Protein AF-A0A529N525-F1 (afdb_monomer_lite)

Sequence (51 aa):
MTAVIGRTKWTTSLFPDKASGSLLLPVKASVRQAESLKAGDAPIVTIEIGL

Secondary structure (DSSP, 8-state):
-EEEETTEEEE---EEETTTTEEE----HHHHHHTT--TT----EEEE---

pLDDT: mean 95.18, std 4.64, range [66.69, 98.12]

Radius of gyration: 11.49 Å; chains: 1; bounding box: 21×28×24 Å

Foldseek 3Di:
DWKDFDHDIDDWDWDQDPVVRDTDTDDDPVNCVVNVDDPPDDTDMDDDDDD

Structure (mmCIF, N/CA/C/O backbone):
data_AF-A0A529N525-F1
#
_entry.id   AF-A0A529N525-F1
#
loop_
_atom_site.group_PDB
_atom_site.id
_atom_site.type_symbol
_atom_site.label_atom_id
_atom_site.label_alt_id
_atom_site.label_comp_id
_atom_site.label_asym_id
_atom_site.label_entity_id
_atom_site.label_seq_id
_atom_site.pdbx_PDB_ins_code
_atom_site.Cartn_x
_atom_site.Cartn_y
_atom_site.Cartn_z
_atom_site.occupancy
_atom_site.B_iso_or_equiv
_atom_site.auth_seq_id
_atom_site.auth_comp_id
_atom_site.auth_asym_id
_atom_site.auth_atom_id
_atom_site.pdbx_PDB_model_num
ATOM 1 N N . MET A 1 1 ? 6.891 9.175 -3.896 1.00 94.00 1 MET A N 1
ATOM 2 C CA . MET A 1 1 ? 5.558 8.658 -4.283 1.00 94.00 1 MET A CA 1
ATOM 3 C C . MET A 1 1 ? 4.695 8.500 -3.041 1.00 94.00 1 MET A C 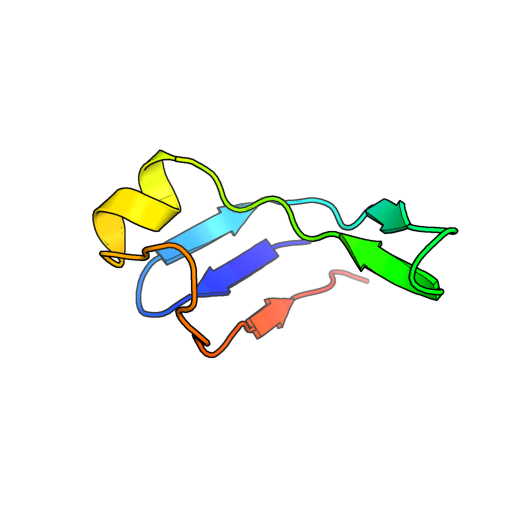1
ATOM 5 O O . MET A 1 1 ? 5.237 8.317 -1.950 1.00 94.00 1 MET A O 1
ATOM 9 N N . THR A 1 2 ? 3.376 8.559 -3.190 1.00 96.69 2 THR A N 1
ATOM 10 C CA . THR A 1 2 ? 2.438 8.256 -2.099 1.00 96.69 2 THR A CA 1
ATOM 11 C C . THR A 1 2 ? 1.419 7.217 -2.547 1.00 96.69 2 THR A C 1
ATOM 13 O O . THR A 1 2 ? 1.174 7.062 -3.741 1.00 96.69 2 THR A O 1
ATOM 16 N N . ALA A 1 3 ? 0.874 6.475 -1.589 1.00 97.69 3 ALA A N 1
ATOM 17 C CA . ALA A 1 3 ? -0.189 5.508 -1.812 1.00 97.69 3 ALA A CA 1
ATOM 18 C C . ALA A 1 3 ? -1.387 5.829 -0.920 1.00 97.69 3 ALA A C 1
ATOM 20 O O . ALA A 1 3 ? -1.228 6.389 0.171 1.00 97.69 3 ALA A O 1
ATOM 21 N N . VAL A 1 4 ? -2.573 5.464 -1.399 1.00 97.94 4 VAL A N 1
ATOM 22 C CA . VAL A 1 4 ? -3.839 5.626 -0.688 1.00 97.94 4 VAL A CA 1
ATOM 23 C C . VAL A 1 4 ? -4.625 4.322 -0.750 1.00 97.94 4 VAL A C 1
ATOM 25 O O . VAL A 1 4 ? -4.776 3.737 -1.823 1.00 97.94 4 VAL A O 1
ATOM 28 N N . ILE A 1 5 ? -5.141 3.898 0.402 1.00 98.06 5 ILE A N 1
ATOM 29 C CA . ILE A 1 5 ? -6.184 2.876 0.543 1.00 98.06 5 ILE A CA 1
ATOM 30 C C . ILE A 1 5 ? -7.254 3.480 1.441 1.00 98.06 5 ILE A C 1
ATOM 32 O O . ILE A 1 5 ? -6.938 3.946 2.537 1.00 98.06 5 ILE A O 1
ATOM 36 N N . GLY A 1 6 ? -8.502 3.481 0.972 1.00 96.88 6 GLY A N 1
ATOM 37 C CA . GLY A 1 6 ? -9.621 4.058 1.712 1.00 96.88 6 GLY A CA 1
ATOM 38 C C . GLY A 1 6 ? -9.339 5.507 2.110 1.00 96.88 6 GLY A C 1
ATOM 39 O O . GLY A 1 6 ? -9.222 6.378 1.247 1.00 96.88 6 GLY A O 1
ATOM 40 N N . ARG A 1 7 ? -9.218 5.770 3.416 1.00 96.94 7 ARG A N 1
ATOM 41 C CA . ARG A 1 7 ? -8.960 7.117 3.962 1.00 96.94 7 ARG A CA 1
ATOM 42 C C . ARG A 1 7 ? -7.507 7.338 4.371 1.00 96.94 7 ARG A C 1
ATOM 44 O O . ARG A 1 7 ? -7.141 8.443 4.768 1.00 96.94 7 ARG A O 1
ATOM 51 N N . THR A 1 8 ? -6.676 6.308 4.279 1.00 98.12 8 THR A N 1
ATOM 52 C CA . THR A 1 8 ? -5.299 6.356 4.751 1.00 98.12 8 THR A CA 1
ATOM 53 C C . THR A 1 8 ? -4.348 6.628 3.592 1.00 98.12 8 THR A C 1
ATOM 55 O O . THR A 1 8 ? -4.219 5.823 2.671 1.00 98.12 8 THR A O 1
ATOM 58 N N . LYS A 1 9 ? -3.631 7.754 3.668 1.00 97.50 9 LYS A N 1
ATOM 59 C CA . LYS A 1 9 ? -2.554 8.133 2.742 1.00 97.50 9 LYS A CA 1
ATOM 60 C C . LYS A 1 9 ? -1.196 7.975 3.418 1.00 97.50 9 LYS A C 1
ATOM 62 O O . LYS A 1 9 ? -1.019 8.397 4.559 1.00 97.50 9 LYS A O 1
ATOM 67 N N . TRP A 1 10 ? -0.220 7.393 2.723 1.00 97.19 10 TRP A N 1
ATOM 68 C CA . TRP A 1 10 ? 1.143 7.263 3.243 1.00 97.19 10 TRP A CA 1
ATOM 69 C C . TRP A 1 10 ? 2.215 7.371 2.160 1.00 97.19 10 TRP A C 1
ATOM 71 O O . TRP A 1 10 ? 2.020 6.998 1.004 1.00 97.19 10 TRP A O 1
ATOM 81 N N . THR A 1 11 ? 3.397 7.839 2.559 1.00 96.44 11 THR A N 1
ATOM 82 C CA . THR A 1 11 ? 4.599 7.780 1.719 1.00 96.44 11 THR A CA 1
ATOM 83 C C . THR A 1 11 ? 5.119 6.350 1.664 1.00 96.44 11 THR A C 1
ATOM 85 O O . THR A 1 11 ? 5.261 5.684 2.700 1.00 96.44 11 THR A O 1
ATOM 88 N N . THR A 1 12 ? 5.409 5.883 0.455 1.00 95.12 12 THR A N 1
ATOM 89 C CA . THR A 1 12 ? 5.867 4.518 0.185 1.00 95.12 12 THR A CA 1
ATOM 90 C C . THR A 1 12 ? 6.897 4.502 -0.942 1.00 95.12 12 THR A C 1
ATOM 92 O O . THR A 1 12 ? 7.169 5.540 -1.544 1.00 95.12 12 THR A O 1
ATOM 95 N N . SER A 1 13 ? 7.426 3.317 -1.224 1.00 94.56 13 SER A N 1
ATOM 96 C CA . SER A 1 13 ? 8.225 2.997 -2.405 1.00 94.56 13 SER A CA 1
ATOM 97 C C . SER A 1 13 ? 7.693 1.701 -3.020 1.00 94.56 13 SER A C 1
ATOM 99 O O . SER A 1 13 ? 7.158 0.862 -2.296 1.00 94.56 13 SER A O 1
ATOM 101 N N . LEU A 1 14 ? 7.841 1.534 -4.333 1.00 93.56 14 LEU A N 1
ATOM 102 C CA . LEU A 1 14 ? 7.545 0.286 -5.038 1.00 93.56 14 LEU A CA 1
ATOM 103 C C . LEU A 1 14 ? 8.851 -0.451 -5.327 1.00 93.56 14 LEU A C 1
ATOM 105 O O . LEU A 1 14 ? 9.824 0.167 -5.758 1.00 93.56 14 LEU A O 1
ATOM 109 N N . PHE A 1 15 ? 8.865 -1.760 -5.097 1.00 93.50 15 PHE A N 1
ATOM 110 C CA . PHE A 1 15 ? 10.052 -2.595 -5.269 1.00 93.50 15 PHE A CA 1
ATOM 111 C C . PHE A 1 15 ? 9.819 -3.622 -6.376 1.00 93.50 15 PHE A C 1
ATOM 113 O O . PHE A 1 15 ? 8.786 -4.281 -6.351 1.00 93.50 15 PHE A O 1
ATOM 120 N N . PRO A 1 16 ? 10.742 -3.806 -7.330 1.00 95.44 16 PRO A N 1
ATOM 121 C CA . PRO A 1 16 ? 10.623 -4.882 -8.307 1.00 95.44 16 PRO A CA 1
ATOM 122 C C . PRO A 1 16 ? 10.664 -6.256 -7.637 1.00 95.44 16 PRO A C 1
ATOM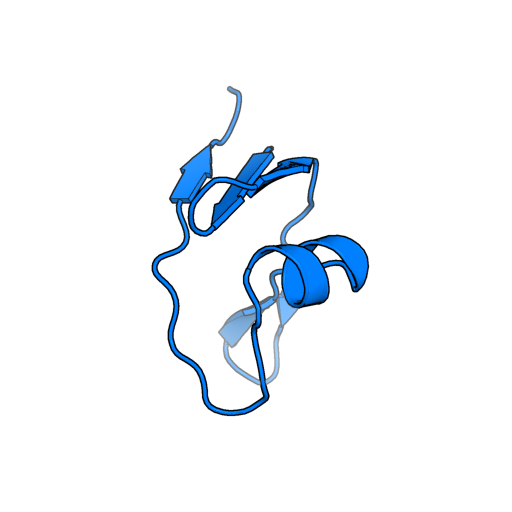 124 O O . PRO A 1 16 ? 11.583 -6.541 -6.869 1.00 95.44 16 PRO A O 1
ATOM 127 N N . ASP A 1 17 ? 9.711 -7.119 -7.975 1.00 96.38 17 ASP A N 1
ATOM 128 C CA . ASP A 1 17 ? 9.751 -8.542 -7.661 1.00 96.38 17 ASP A CA 1
ATOM 129 C C . ASP A 1 17 ? 9.953 -9.354 -8.938 1.00 96.38 17 ASP A C 1
ATOM 131 O O . ASP A 1 17 ? 9.093 -9.432 -9.816 1.00 96.38 17 ASP 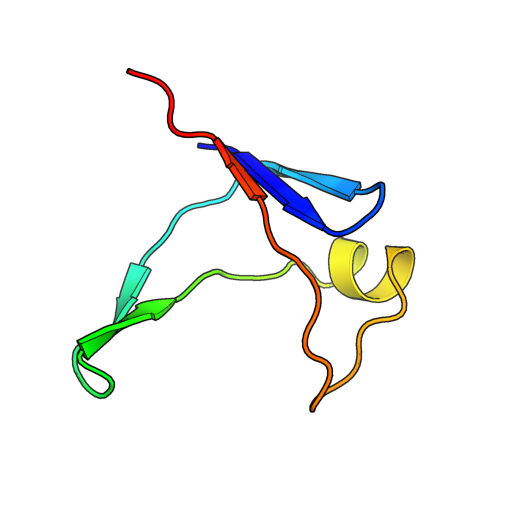A O 1
ATOM 135 N N . LYS A 1 18 ? 11.127 -9.978 -9.038 1.00 92.50 18 LYS A N 1
ATOM 136 C CA . LYS A 1 18 ? 11.516 -10.749 -10.220 1.00 92.50 18 LYS A CA 1
ATOM 137 C C . LYS A 1 18 ? 10.748 -12.061 -10.341 1.00 92.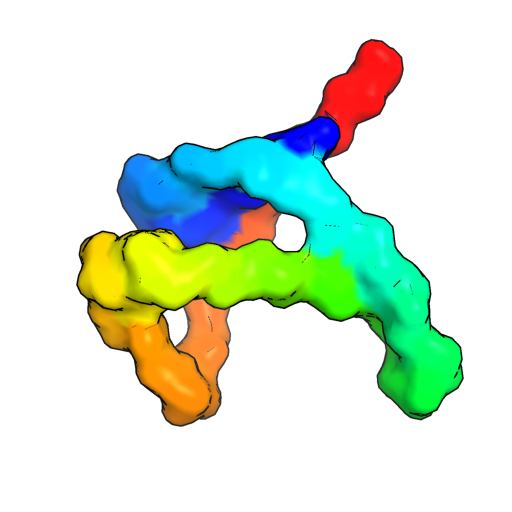50 18 LYS A C 1
ATOM 139 O O . LYS A 1 18 ? 10.585 -12.537 -11.457 1.00 92.50 18 LYS A O 1
ATOM 144 N N . ALA A 1 19 ? 10.315 -12.647 -9.224 1.00 93.25 19 ALA A N 1
ATOM 145 C CA . ALA A 1 19 ? 9.651 -13.946 -9.237 1.00 93.25 19 ALA A CA 1
ATOM 146 C C . ALA A 1 19 ? 8.247 -13.852 -9.847 1.00 93.25 19 ALA A C 1
ATOM 148 O O . ALA A 1 19 ? 7.865 -14.700 -10.647 1.00 93.25 19 ALA A O 1
ATOM 149 N N . SER A 1 20 ? 7.501 -12.802 -9.499 1.00 91.69 20 SER A N 1
ATOM 150 C CA . SER A 1 20 ? 6.167 -12.532 -10.047 1.00 91.69 20 SER A CA 1
ATOM 151 C C . SER A 1 20 ? 6.171 -11.662 -11.307 1.00 91.69 20 SER A C 1
ATOM 153 O O . SER A 1 20 ? 5.156 -11.588 -11.996 1.00 91.69 20 SER A O 1
ATOM 155 N N . GLY A 1 21 ? 7.285 -10.987 -11.616 1.00 94.75 21 GLY A N 1
ATOM 156 C CA . GLY A 1 21 ? 7.351 -1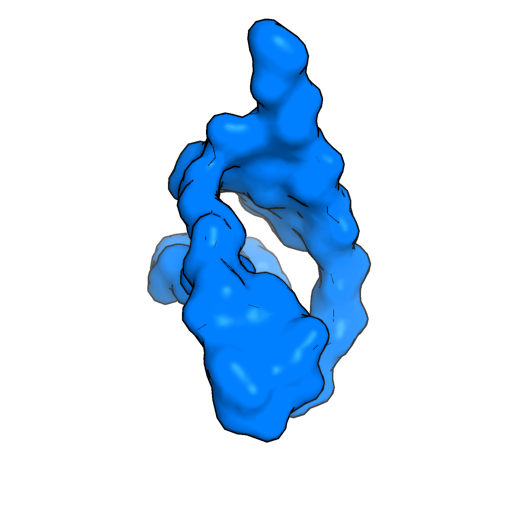0.013 -12.708 1.00 94.75 21 GLY A CA 1
ATOM 157 C C . GLY A 1 21 ? 6.562 -8.731 -12.420 1.00 94.75 21 GLY A C 1
ATOM 158 O O . GLY A 1 21 ? 6.166 -8.037 -13.356 1.00 94.75 21 GLY A O 1
ATOM 159 N N . SER A 1 22 ? 6.308 -8.416 -11.145 1.00 94.44 22 SER A N 1
ATOM 160 C CA . SER A 1 22 ? 5.492 -7.276 -10.723 1.00 94.44 22 SER A CA 1
ATOM 161 C C . SER A 1 22 ? 6.240 -6.322 -9.786 1.00 94.44 22 SER A C 1
ATOM 163 O O . SER A 1 22 ? 7.438 -6.451 -9.530 1.00 94.44 22 SER A O 1
ATOM 165 N N . LEU A 1 23 ? 5.522 -5.315 -9.283 1.00 93.19 23 LEU A N 1
ATOM 166 C CA . LEU A 1 23 ? 5.997 -4.437 -8.218 1.00 93.19 23 LEU A CA 1
ATOM 167 C C . LEU A 1 23 ? 5.360 -4.845 -6.887 1.00 93.19 23 LEU A C 1
ATOM 169 O O . LEU A 1 23 ? 4.151 -5.056 -6.804 1.00 93.19 23 LEU A O 1
ATOM 173 N N . LEU A 1 24 ? 6.170 -4.907 -5.838 1.00 94.69 24 LEU A N 1
ATOM 174 C CA . LEU A 1 24 ? 5.741 -5.048 -4.456 1.00 94.69 24 LEU A CA 1
ATOM 175 C C . LEU A 1 24 ? 5.484 -3.671 -3.852 1.00 94.69 24 LEU A C 1
ATOM 177 O O . LEU A 1 24 ? 6.368 -2.810 -3.803 1.00 94.69 24 LEU A O 1
ATOM 181 N N . LEU A 1 25 ? 4.270 -3.501 -3.337 1.00 95.50 25 LEU A N 1
ATOM 182 C CA . LEU A 1 25 ? 3.867 -2.356 -2.538 1.00 95.50 25 LEU A CA 1
ATOM 183 C C . LEU A 1 25 ? 3.818 -2.757 -1.056 1.00 95.50 25 LEU A C 1
ATOM 185 O O . LEU A 1 25 ? 2.920 -3.502 -0.656 1.00 95.50 25 LEU A O 1
ATOM 189 N N . PRO A 1 26 ? 4.723 -2.255 -0.202 1.00 94.75 26 PRO A N 1
ATOM 190 C CA . PRO A 1 26 ? 4.630 -2.496 1.228 1.00 94.75 26 PRO A CA 1
ATOM 191 C C . PRO A 1 26 ? 3.459 -1.716 1.838 1.00 94.75 26 PRO A C 1
ATOM 193 O O . PRO A 1 26 ? 3.385 -0.485 1.759 1.00 94.75 26 PRO A O 1
ATOM 196 N N . VAL A 1 27 ? 2.572 -2.435 2.527 1.00 95.88 27 VAL A N 1
ATOM 197 C CA . VAL A 1 27 ? 1.486 -1.848 3.322 1.00 95.88 27 VAL A CA 1
ATOM 198 C C . VAL A 1 27 ? 1.894 -1.857 4.792 1.00 95.88 27 VAL A C 1
ATOM 200 O O . VAL A 1 27 ? 2.061 -2.921 5.396 1.00 95.88 27 VAL A O 1
ATOM 203 N N . LYS A 1 28 ? 2.069 -0.667 5.380 1.00 95.62 28 LYS A N 1
ATOM 204 C CA . LYS A 1 28 ? 2.477 -0.519 6.787 1.00 95.62 28 LYS A CA 1
ATOM 205 C C . LYS A 1 28 ? 1.446 -1.154 7.727 1.00 95.62 28 LYS A C 1
ATOM 207 O O . LYS A 1 28 ? 0.250 -1.136 7.451 1.00 95.62 28 LYS A O 1
ATOM 212 N N . ALA A 1 29 ? 1.900 -1.663 8.874 1.00 96.81 29 ALA A N 1
ATOM 213 C CA . ALA A 1 29 ? 1.011 -2.267 9.872 1.00 96.81 29 ALA A CA 1
ATOM 214 C C . ALA A 1 29 ? -0.085 -1.298 10.356 1.00 96.81 29 ALA A C 1
ATOM 216 O O . ALA A 1 29 ? -1.232 -1.710 10.505 1.00 96.81 29 ALA A O 1
ATOM 217 N N . SER A 1 30 ? 0.248 -0.014 10.526 1.00 97.38 30 SER A N 1
ATOM 218 C CA . SER A 1 30 ? -0.713 1.036 10.887 1.00 97.38 30 SER A CA 1
ATOM 219 C C . SER A 1 30 ? -1.791 1.251 9.824 1.00 97.38 30 SER A C 1
ATOM 221 O O . SER A 1 30 ? -2.953 1.415 10.170 1.00 97.38 30 SER A O 1
ATOM 223 N N . VAL A 1 31 ? -1.428 1.183 8.539 1.00 97.69 31 VAL A N 1
ATOM 224 C CA . VAL A 1 31 ? -2.378 1.286 7.418 1.00 97.69 31 VAL A CA 1
ATOM 225 C C . VAL A 1 31 ? -3.324 0.087 7.416 1.00 97.69 31 VAL A C 1
ATOM 227 O O . VAL A 1 31 ? -4.533 0.265 7.323 1.00 97.69 31 VAL A O 1
ATOM 230 N N . ARG A 1 32 ? -2.792 -1.134 7.590 1.00 97.31 32 ARG A N 1
ATOM 231 C CA . ARG A 1 32 ? -3.631 -2.343 7.673 1.00 97.31 32 ARG A CA 1
ATOM 232 C C . ARG A 1 32 ? -4.626 -2.273 8.826 1.00 97.31 32 ARG A C 1
ATOM 234 O O . ARG A 1 32 ? -5.776 -2.635 8.635 1.00 97.31 32 ARG A O 1
ATOM 241 N N . GLN A 1 33 ? -4.204 -1.798 9.999 1.00 97.75 33 GLN A N 1
ATOM 242 C CA . GLN A 1 33 ? -5.110 -1.625 11.138 1.00 97.75 33 GLN A CA 1
ATOM 243 C C . GLN A 1 33 ? -6.170 -0.548 10.877 1.00 97.75 33 GLN A C 1
ATOM 245 O O . GLN A 1 33 ? -7.346 -0.801 11.115 1.00 97.75 33 GLN A O 1
ATOM 250 N N . ALA A 1 34 ? -5.777 0.618 10.356 1.00 98.06 34 ALA A N 1
ATOM 251 C CA . ALA A 1 34 ? -6.693 1.732 10.102 1.00 98.06 34 ALA A CA 1
ATOM 252 C C . ALA A 1 34 ? -7.795 1.387 9.085 1.00 98.06 34 ALA A C 1
ATOM 254 O O . ALA A 1 34 ? -8.943 1.794 9.256 1.00 98.06 34 ALA A O 1
ATOM 255 N N . GLU A 1 35 ? -7.457 0.601 8.062 1.00 98.06 35 GLU A N 1
ATOM 256 C CA . GLU A 1 35 ? -8.379 0.186 6.997 1.00 98.06 35 GLU A CA 1
ATOM 257 C C . GLU A 1 35 ? -8.910 -1.250 7.199 1.00 98.06 35 GLU A C 1
ATOM 259 O O . GLU A 1 35 ? -9.553 -1.804 6.315 1.00 98.06 35 GLU A O 1
ATOM 264 N N . SER A 1 36 ? -8.660 -1.857 8.370 1.00 97.50 36 SER A N 1
ATOM 265 C CA . SER A 1 36 ? -9.113 -3.209 8.752 1.00 97.50 36 SER A CA 1
ATOM 266 C C . SER A 1 36 ? -8.754 -4.331 7.763 1.00 97.50 36 SER A C 1
ATOM 268 O O . SER A 1 36 ? -9.510 -5.290 7.611 1.00 97.50 36 SER A O 1
ATOM 270 N N . LEU A 1 37 ? -7.583 -4.236 7.127 1.00 97.50 37 LEU A N 1
ATOM 271 C CA . LEU A 1 37 ? -7.118 -5.177 6.106 1.00 97.50 37 LEU A CA 1
ATOM 272 C C . LEU A 1 37 ? -6.586 -6.483 6.707 1.00 97.50 37 LEU A C 1
ATOM 274 O O . LEU A 1 37 ? -5.774 -6.486 7.641 1.00 97.50 37 LEU A O 1
ATOM 278 N N . LYS A 1 38 ? -6.966 -7.595 6.086 1.00 96.56 38 LYS A N 1
ATOM 279 C CA . LYS A 1 38 ? -6.554 -8.966 6.390 1.00 96.56 38 LYS A CA 1
ATOM 280 C C . LYS A 1 38 ? -5.986 -9.644 5.142 1.00 96.56 38 LYS A C 1
ATOM 282 O O . LYS A 1 38 ? -6.103 -9.158 4.020 1.00 96.56 38 LYS A O 1
ATOM 287 N N . ALA A 1 39 ? -5.319 -10.779 5.345 1.00 94.62 39 ALA A N 1
ATOM 288 C CA . ALA A 1 39 ? -4.839 -11.586 4.230 1.00 94.62 39 ALA A CA 1
ATOM 289 C C . ALA A 1 39 ? -6.027 -12.088 3.391 1.00 94.62 39 ALA A C 1
ATOM 291 O O . ALA A 1 39 ? -6.985 -12.619 3.947 1.00 94.62 39 ALA A O 1
ATOM 292 N N . GLY A 1 40 ? -5.936 -11.926 2.070 1.00 95.69 40 GLY A N 1
ATOM 293 C CA . GLY A 1 40 ? -7.004 -12.267 1.124 1.00 95.69 40 GLY A CA 1
ATOM 294 C C . GLY A 1 40 ? -7.870 -11.081 0.690 1.00 95.69 40 GLY A C 1
ATOM 295 O O . GLY A 1 40 ? -8.570 -11.199 -0.311 1.00 95.69 40 GLY A O 1
ATOM 296 N N . ASP A 1 41 ? -7.789 -9.937 1.374 1.00 96.38 41 ASP A N 1
ATOM 297 C CA . ASP A 1 41 ? -8.524 -8.738 0.971 1.00 96.38 41 ASP A CA 1
ATOM 298 C C . ASP A 1 41 ? -7.961 -8.132 -0.325 1.00 96.38 41 ASP A C 1
ATOM 300 O O . ASP A 1 41 ? -6.751 -8.142 -0.567 1.00 96.38 41 ASP A O 1
ATOM 304 N N . ALA A 1 42 ? -8.846 -7.536 -1.128 1.00 96.12 42 ALA A N 1
ATOM 305 C CA . ALA A 1 42 ? -8.512 -6.871 -2.388 1.00 96.12 42 ALA A CA 1
ATOM 306 C C . ALA A 1 42 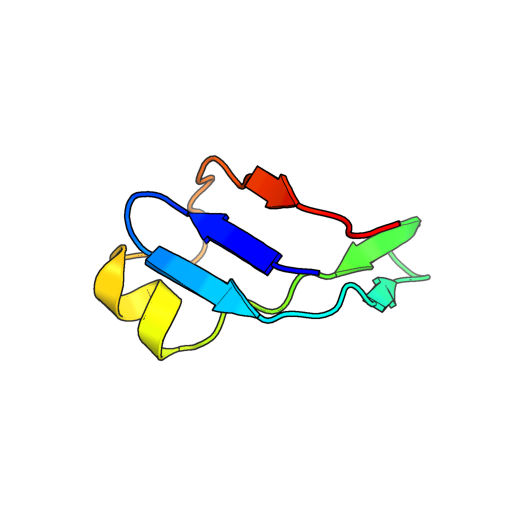? -8.962 -5.394 -2.378 1.00 96.12 42 ALA A C 1
ATOM 308 O O . ALA A 1 42 ? -9.964 -5.048 -3.009 1.00 96.12 42 ALA A O 1
ATOM 309 N N . PRO A 1 43 ? -8.276 -4.505 -1.633 1.00 96.38 43 PRO A N 1
ATOM 310 C CA . PRO A 1 43 ? -8.633 -3.092 -1.587 1.00 96.38 43 PRO A CA 1
ATOM 311 C C . PRO A 1 43 ? -8.283 -2.370 -2.894 1.00 96.38 43 PRO A C 1
ATOM 313 O O . PRO A 1 43 ? -7.338 -2.732 -3.595 1.00 96.38 43 PRO A O 1
ATOM 316 N N . ILE A 1 44 ? -8.996 -1.277 -3.176 1.00 97.56 44 ILE A N 1
ATOM 317 C CA . ILE A 1 44 ? -8.579 -0.321 -4.207 1.00 97.56 44 ILE A CA 1
ATOM 318 C C . ILE A 1 44 ? -7.365 0.447 -3.685 1.00 97.56 44 ILE A C 1
ATOM 320 O O . ILE A 1 44 ? -7.396 1.006 -2.586 1.00 97.56 44 ILE A O 1
ATOM 324 N N . VAL A 1 45 ? -6.309 0.484 -4.494 1.00 97.00 45 VAL A N 1
ATOM 325 C CA . VAL A 1 45 ? -5.070 1.199 -4.194 1.00 97.00 45 VAL A CA 1
ATOM 326 C C . VAL A 1 45 ? -4.859 2.287 -5.237 1.00 97.00 45 VAL A C 1
ATOM 328 O O . VAL A 1 45 ? -4.793 1.996 -6.431 1.00 97.00 45 VAL A O 1
ATOM 331 N N . THR A 1 46 ? -4.678 3.524 -4.786 1.00 97.25 46 THR A N 1
ATOM 332 C CA . THR A 1 46 ? -4.264 4.638 -5.648 1.00 97.25 46 THR A CA 1
ATOM 333 C C . THR A 1 46 ? -2.795 4.945 -5.404 1.00 97.25 46 THR A C 1
ATOM 335 O O . THR A 1 46 ? -2.380 5.103 -4.255 1.00 97.25 46 THR A O 1
ATOM 338 N N . ILE A 1 47 ? -2.011 5.053 -6.478 1.00 96.38 47 ILE A N 1
ATOM 339 C CA . ILE A 1 47 ? -0.600 5.446 -6.429 1.00 96.38 47 ILE A CA 1
ATOM 340 C C . ILE A 1 47 ? -0.439 6.815 -7.083 1.00 96.38 47 ILE A C 1
ATOM 342 O O . ILE A 1 47 ? -0.806 7.007 -8.239 1.00 96.38 47 ILE A O 1
ATOM 346 N N . GLU A 1 48 ? 0.157 7.749 -6.350 1.00 95.75 48 GLU A N 1
ATOM 347 C CA . GLU A 1 48 ? 0.546 9.060 -6.860 1.00 95.75 48 GLU A CA 1
ATOM 348 C C . GLU A 1 48 ? 2.069 9.108 -7.036 1.00 95.75 48 GLU A C 1
ATOM 350 O O . GLU A 1 48 ? 2.846 8.983 -6.074 1.00 95.75 48 GLU A O 1
ATOM 355 N N . ILE A 1 49 ? 2.496 9.307 -8.282 1.00 93.19 49 ILE A N 1
ATOM 356 C CA . ILE A 1 49 ? 3.899 9.446 -8.672 1.00 93.19 49 ILE A CA 1
ATOM 357 C C . ILE A 1 49 ? 4.166 10.935 -8.897 1.00 93.19 49 ILE A C 1
ATOM 359 O O . ILE A 1 49 ? 3.472 11.577 -9.679 1.00 93.19 49 ILE A O 1
ATOM 363 N N . GLY A 1 50 ? 5.146 11.482 -8.176 1.00 84.12 50 GLY A N 1
ATOM 364 C CA . GLY A 1 50 ? 5.641 12.833 -8.440 1.00 84.12 50 GLY A CA 1
ATOM 365 C C . GLY A 1 50 ? 6.629 12.786 -9.600 1.00 84.12 50 GLY A C 1
ATOM 366 O O . GLY A 1 50 ? 7.472 11.886 -9.615 1.00 84.12 50 GLY A O 1
ATOM 367 N N . LEU A 1 51 ? 6.476 13.712 -10.547 1.00 66.69 51 LEU A N 1
ATOM 368 C CA . LEU A 1 51 ? 7.456 13.996 -11.599 1.00 66.69 51 LEU A CA 1
ATOM 369 C C . LEU A 1 51 ? 8.634 14.792 -11.032 1.00 66.69 51 LEU A C 1
ATOM 371 O O . LEU A 1 51 ? 8.384 15.637 -10.140 1.00 66.69 51 LEU A O 1
#